Protein AF-A0A428S5Y2-F1 (afdb_monomer_lite)

Secondary structure (DSSP, 8-state):
--EEEEEEEES-SSSPTTPPPS-EEEEEEEES-HHHHHHH-B---GGGEEEEEEEEEE----S-TTS--EEEEEEEE--SSS--EEEEEEEEES-HHHHHH--GGG--GGGEEEEEEEETTTEEEEEEETTSTT-EEETTTTT----BT--SS-------SSSSSSSTTS--

pLDDT: mean 87.81, std 15.76, range [39.59, 98.44]

Foldseek 3Di:
DWKKKKWKFFQDPPDPPPDDTQKIKIKIKTFRDVLVCQVVAPADFPVQWPPVPKDKDADDDDPPLSDFGIKIKTKGWAPDPPTGMIMIMIMTHSDPVCVVPDDRRVDDLVRTQKMWIDDPVRHTQWIDGPVDPPGTAHNNPGQPAGHHNDSDDHDPPPPPDDPPPVVPVPPD

Organism: NCBI:txid1325733

Structure (mmCIF, N/CA/C/O backbone):
data_AF-A0A428S5Y2-F1
#
_entry.id   AF-A0A428S5Y2-F1
#
loop_
_atom_site.group_PDB
_atom_site.id
_atom_site.type_symbol
_atom_site.label_atom_id
_atom_site.label_alt_id
_atom_site.label_comp_id
_atom_site.label_asym_id
_atom_site.label_entity_id
_atom_site.label_seq_id
_atom_site.pdbx_PDB_ins_code
_atom_site.Cartn_x
_atom_site.Cartn_y
_atom_site.Cartn_z
_atom_site.occupancy
_atom_site.B_iso_or_equiv
_atom_site.auth_seq_id
_atom_site.auth_comp_id
_atom_site.auth_asym_id
_atom_site.auth_atom_id
_atom_site.pdbx_PDB_model_num
ATOM 1 N N . MET A 1 1 ? 14.774 10.593 -12.159 1.00 56.00 1 MET A N 1
ATOM 2 C CA . MET A 1 1 ? 13.325 10.873 -12.100 1.00 56.00 1 MET A CA 1
ATOM 3 C C . MET A 1 1 ? 12.660 9.581 -11.670 1.00 56.00 1 MET A C 1
ATOM 5 O O . MET A 1 1 ? 12.795 8.614 -12.403 1.00 56.00 1 MET A O 1
ATOM 9 N N . ALA A 1 2 ? 12.099 9.528 -10.461 1.00 82.75 2 ALA A N 1
ATOM 10 C CA . ALA A 1 2 ? 11.508 8.313 -9.898 1.00 82.75 2 ALA A CA 1
ATOM 11 C C . ALA A 1 2 ? 10.006 8.270 -10.207 1.00 82.75 2 ALA A C 1
ATOM 13 O O . ALA A 1 2 ? 9.340 9.304 -10.171 1.00 82.75 2 ALA A O 1
ATOM 14 N N . TRP A 1 3 ? 9.496 7.094 -10.544 1.00 93.56 3 TRP A N 1
ATOM 15 C CA . TRP A 1 3 ? 8.069 6.807 -10.597 1.00 93.56 3 TRP A CA 1
ATOM 16 C C . TRP A 1 3 ? 7.499 6.735 -9.185 1.00 93.56 3 TRP A C 1
ATOM 18 O O . TRP A 1 3 ? 8.226 6.446 -8.233 1.00 93.56 3 TRP A O 1
ATOM 28 N N . VAL A 1 4 ? 6.192 6.946 -9.065 1.00 95.12 4 VAL A N 1
ATOM 29 C CA . VAL A 1 4 ? 5.493 6.876 -7.784 1.00 95.12 4 VAL A CA 1
ATOM 30 C C . VAL A 1 4 ? 4.350 5.872 -7.867 1.00 95.12 4 VAL A C 1
ATOM 32 O O . VAL A 1 4 ? 3.594 5.865 -8.840 1.00 95.12 4 VAL A O 1
ATOM 35 N N . LEU A 1 5 ? 4.221 5.031 -6.842 1.00 96.75 5 LEU A N 1
ATOM 36 C CA . LEU A 1 5 ? 3.109 4.105 -6.637 1.00 96.75 5 LEU A CA 1
ATOM 37 C C . LEU A 1 5 ? 2.505 4.354 -5.253 1.00 96.75 5 LEU A C 1
ATOM 39 O O . LEU A 1 5 ? 3.198 4.277 -4.243 1.00 96.75 5 LEU A O 1
ATOM 43 N N . HIS A 1 6 ? 1.211 4.661 -5.207 1.00 97.06 6 HIS A N 1
ATOM 44 C CA . HIS A 1 6 ? 0.455 4.823 -3.968 1.00 97.06 6 HIS A CA 1
ATOM 45 C C . HIS A 1 6 ? -0.528 3.673 -3.807 1.00 97.06 6 HIS A C 1
ATOM 47 O O . HIS A 1 6 ? -1.264 3.361 -4.744 1.00 97.06 6 HIS A O 1
ATOM 53 N N . MET A 1 7 ? -0.606 3.113 -2.604 1.00 98.38 7 MET A N 1
ATOM 54 C CA . MET A 1 7 ? -1.642 2.162 -2.211 1.00 98.38 7 MET A CA 1
ATOM 55 C C . MET A 1 7 ? -2.296 2.611 -0.905 1.00 98.38 7 MET A C 1
ATOM 57 O O . MET A 1 7 ? -1.607 2.977 0.047 1.00 98.38 7 MET A O 1
ATOM 61 N N . LYS A 1 8 ? -3.628 2.568 -0.859 1.00 97.94 8 LYS A N 1
ATOM 62 C CA . LYS A 1 8 ? -4.424 2.744 0.356 1.00 97.94 8 LYS A CA 1
ATOM 63 C C . LYS A 1 8 ? -5.066 1.410 0.727 1.00 97.94 8 LYS A C 1
ATOM 65 O O . LYS A 1 8 ? -5.735 0.817 -0.118 1.00 97.94 8 LYS A O 1
ATOM 70 N N . LEU A 1 9 ? -4.891 0.974 1.973 1.00 97.50 9 LEU A N 1
ATOM 71 C CA . LEU A 1 9 ? -5.491 -0.246 2.520 1.00 97.50 9 LEU A CA 1
ATOM 72 C C . LEU A 1 9 ? -6.354 0.070 3.743 1.00 97.50 9 LEU A C 1
ATOM 74 O O . LEU A 1 9 ? -6.050 1.017 4.472 1.00 97.50 9 LEU A O 1
ATOM 78 N N . LEU A 1 10 ? -7.391 -0.731 3.985 1.00 95.56 10 LEU A N 1
ATOM 79 C CA . LEU A 1 10 ? -8.319 -0.580 5.110 1.00 95.56 10 LEU A CA 1
ATOM 80 C C . LEU A 1 10 ? -8.528 -1.903 5.856 1.00 95.56 10 LEU A C 1
ATOM 82 O O . LEU A 1 10 ? -8.453 -2.974 5.267 1.00 95.56 10 LEU A O 1
ATOM 86 N N . SER A 1 11 ? -8.849 -1.824 7.151 1.00 93.62 11 SER A N 1
ATOM 87 C CA . SER A 1 11 ? -9.044 -3.008 8.004 1.00 93.62 11 SER A CA 1
ATOM 88 C C . SER A 1 11 ? -10.248 -3.888 7.670 1.00 93.62 11 SER A C 1
ATOM 90 O O . SER A 1 11 ? -10.314 -5.012 8.163 1.00 93.62 11 SER A O 1
ATOM 92 N N . ASP A 1 12 ? -11.222 -3.345 6.943 1.00 87.88 12 ASP A N 1
ATOM 93 C CA . ASP A 1 12 ? -12.461 -4.017 6.552 1.00 87.88 12 ASP A CA 1
ATOM 94 C C . ASP A 1 12 ? -13.067 -3.257 5.360 1.00 87.88 12 ASP A C 1
ATOM 96 O O . ASP A 1 12 ? -13.638 -2.181 5.544 1.00 87.88 12 ASP A O 1
ATOM 100 N N . LEU A 1 13 ? -12.844 -3.751 4.138 1.00 87.75 13 LEU A N 1
ATOM 101 C CA . LEU A 1 13 ? -13.399 -3.137 2.923 1.00 87.75 13 LEU A CA 1
ATOM 102 C C . LEU A 1 13 ? -14.902 -3.392 2.793 1.00 87.75 13 LEU A C 1
ATOM 104 O O . LEU A 1 13 ? -15.629 -2.528 2.317 1.00 87.75 13 LEU A O 1
ATOM 108 N N . ASP A 1 14 ? -15.369 -4.539 3.282 1.00 88.31 14 ASP A N 1
ATOM 109 C CA . ASP A 1 14 ? -16.768 -4.960 3.176 1.00 88.31 14 ASP A CA 1
ATOM 110 C C . ASP A 1 14 ? -17.659 -4.309 4.249 1.00 88.31 14 ASP A C 1
ATOM 112 O O . ASP A 1 14 ? -18.875 -4.527 4.287 1.00 88.31 14 ASP A O 1
ATOM 116 N N . ALA A 1 15 ? -17.068 -3.504 5.138 1.00 87.12 15 ALA A N 1
ATOM 117 C CA . ALA A 1 15 ? -17.805 -2.755 6.137 1.00 87.12 15 ALA A CA 1
ATOM 118 C C . ALA A 1 15 ? -18.812 -1.792 5.472 1.00 87.12 15 ALA A C 1
ATOM 120 O O . ALA A 1 15 ? -18.500 -1.169 4.454 1.00 87.12 15 ALA A O 1
ATOM 121 N N . PRO A 1 16 ? -20.010 -1.602 6.061 1.00 85.25 16 PRO A N 1
ATOM 122 C CA . PRO A 1 16 ? -21.005 -0.680 5.525 1.00 85.25 16 PRO A CA 1
ATOM 123 C C . PRO A 1 16 ? -20.445 0.729 5.323 1.00 85.25 16 PRO A C 1
ATOM 125 O O . PRO A 1 16 ? -19.647 1.211 6.134 1.00 85.25 16 PRO A O 1
ATOM 128 N N . GLU A 1 17 ? -20.925 1.416 4.288 1.00 78.19 17 GLU A N 1
ATOM 129 C CA . GLU A 1 17 ? -20.539 2.795 3.997 1.00 78.19 17 GLU A CA 1
ATOM 130 C C . GLU A 1 17 ? -20.714 3.698 5.232 1.00 78.19 17 GLU A C 1
ATOM 132 O O . GLU A 1 17 ? -21.718 3.637 5.943 1.00 78.19 17 GLU A O 1
ATOM 137 N N . GLY A 1 18 ? -19.700 4.518 5.518 1.00 79.56 18 GLY A N 1
ATOM 138 C CA . GLY A 1 18 ? -19.652 5.363 6.715 1.00 79.56 18 GLY A CA 1
ATOM 139 C C . GLY A 1 18 ? -19.100 4.678 7.971 1.00 79.56 18 GLY A C 1
ATOM 140 O O . GLY A 1 18 ? -18.901 5.353 8.983 1.00 79.56 18 GLY A O 1
ATOM 141 N N . THR A 1 19 ? -18.797 3.375 7.926 1.00 86.94 19 THR A N 1
ATOM 142 C CA . THR A 1 19 ? -18.058 2.708 9.006 1.00 86.94 19 THR A CA 1
ATOM 143 C C . THR A 1 19 ? -16.626 3.224 9.050 1.00 86.94 19 THR A C 1
ATOM 145 O O . THR A 1 19 ? -15.907 3.211 8.052 1.00 86.94 19 THR A O 1
ATOM 148 N N . VAL A 1 20 ? -16.192 3.666 10.228 1.00 87.00 20 VAL A N 1
ATOM 149 C CA . VAL A 1 20 ? -14.814 4.110 10.434 1.00 87.00 20 VAL A CA 1
ATOM 150 C C . VAL A 1 20 ? -13.903 2.878 10.527 1.00 87.00 20 VAL A C 1
ATOM 152 O O . VAL A 1 20 ? -14.114 2.044 11.413 1.00 87.00 20 VAL A O 1
ATOM 155 N N . PRO A 1 21 ? -12.893 2.735 9.650 1.00 91.69 21 PRO A N 1
ATOM 156 C CA . PRO A 1 21 ? -11.982 1.600 9.697 1.00 91.69 21 PRO A CA 1
ATOM 157 C C . PRO A 1 21 ? -11.136 1.648 10.975 1.00 91.69 21 PRO A C 1
ATOM 159 O O . PRO A 1 21 ? -10.747 2.717 11.449 1.00 91.69 21 PRO A O 1
ATOM 162 N N . LYS A 1 22 ? -10.807 0.473 11.526 1.00 93.50 22 LYS A N 1
ATOM 163 C CA . LYS A 1 22 ? -9.942 0.374 12.716 1.00 93.50 22 LYS A CA 1
ATOM 164 C C . LYS A 1 22 ? -8.557 0.940 12.432 1.00 93.50 22 LYS A C 1
ATOM 166 O O . LYS A 1 22 ? -7.957 1.572 13.294 1.00 93.50 22 LYS A O 1
ATOM 171 N N . TRP A 1 23 ? -8.062 0.690 11.226 1.00 95.56 23 TRP A N 1
ATOM 172 C CA . TRP A 1 23 ? -6.829 1.263 10.722 1.00 95.56 23 TRP A CA 1
ATOM 173 C C . TRP A 1 23 ? -6.956 1.580 9.235 1.00 95.56 23 TRP A C 1
ATOM 175 O O . TRP A 1 23 ? -7.663 0.891 8.495 1.00 95.56 23 TRP A O 1
ATOM 185 N N . GLU A 1 24 ? -6.221 2.599 8.805 1.00 95.88 24 GLU A N 1
ATOM 186 C CA . GLU A 1 24 ? -5.952 2.879 7.396 1.00 95.88 24 GLU A CA 1
ATOM 187 C C . GLU A 1 24 ? -4.447 2.803 7.153 1.00 95.88 24 GLU A C 1
ATOM 189 O O . GLU A 1 24 ? -3.663 3.281 7.972 1.00 95.88 24 GLU A O 1
ATOM 194 N N . VAL A 1 25 ? -4.030 2.248 6.021 1.00 97.75 25 VAL A N 1
ATOM 195 C CA . VAL A 1 25 ? -2.629 2.249 5.596 1.00 97.75 25 VAL A CA 1
ATOM 196 C C . VAL A 1 25 ? -2.479 3.056 4.323 1.00 97.75 25 VAL A C 1
ATOM 198 O O . VAL A 1 25 ? -3.256 2.885 3.389 1.00 97.75 25 VAL A O 1
ATOM 201 N N . TYR A 1 26 ? -1.444 3.886 4.277 1.00 97.81 26 TYR A N 1
ATOM 202 C CA . TYR A 1 26 ? -0.969 4.551 3.072 1.00 97.81 26 TYR A CA 1
ATOM 203 C C . TYR A 1 26 ? 0.461 4.098 2.815 1.00 97.81 26 TYR A C 1
ATOM 205 O O . TYR A 1 26 ? 1.348 4.347 3.631 1.00 97.81 26 TYR A O 1
ATOM 213 N N . LEU A 1 27 ? 0.670 3.420 1.695 1.00 98.44 27 LEU A N 1
ATOM 214 C CA . LEU A 1 27 ? 1.978 3.032 1.193 1.00 98.44 27 LEU A CA 1
ATOM 215 C C . LEU A 1 27 ? 2.322 3.939 0.013 1.00 98.44 27 LEU A C 1
ATOM 217 O O . LEU A 1 27 ? 1.603 3.952 -0.986 1.00 98.44 27 LEU A O 1
ATOM 221 N N . GLU A 1 28 ? 3.414 4.680 0.136 1.00 97.50 28 GLU A N 1
ATOM 222 C CA . GLU A 1 28 ? 3.999 5.488 -0.929 1.00 97.50 28 GLU A CA 1
ATOM 223 C C . GLU A 1 28 ? 5.337 4.870 -1.326 1.00 97.50 28 GLU A C 1
ATOM 225 O O . GLU A 1 28 ? 6.234 4.731 -0.496 1.00 97.50 28 GLU A O 1
ATOM 230 N N . VAL A 1 29 ? 5.459 4.478 -2.589 1.00 97.50 29 VAL A N 1
ATOM 231 C CA . VAL A 1 29 ? 6.637 3.820 -3.150 1.00 97.50 29 VAL A CA 1
ATOM 232 C C . VAL A 1 29 ? 7.259 4.746 -4.184 1.00 97.50 29 VAL A C 1
ATOM 234 O O . VAL A 1 29 ? 6.604 5.129 -5.153 1.00 97.50 29 VAL A O 1
ATOM 237 N N . SER A 1 30 ? 8.534 5.067 -4.000 1.00 96.25 30 SER A N 1
ATOM 238 C CA . SER A 1 30 ? 9.381 5.674 -5.023 1.00 96.25 30 SER A CA 1
ATOM 239 C C . SER A 1 30 ? 10.128 4.564 -5.750 1.00 96.25 30 SER A C 1
ATOM 241 O O . SER A 1 30 ? 10.955 3.883 -5.148 1.00 96.25 30 SER A O 1
ATOM 243 N N . ALA A 1 31 ? 9.838 4.372 -7.033 1.00 95.44 31 ALA A N 1
ATOM 244 C CA . ALA A 1 31 ? 10.410 3.305 -7.848 1.00 95.44 31 ALA A CA 1
ATOM 245 C C . ALA A 1 31 ? 11.227 3.864 -9.017 1.00 95.44 31 ALA A C 1
ATOM 247 O O . ALA A 1 31 ? 10.887 4.889 -9.611 1.00 95.44 31 ALA A O 1
ATOM 248 N N . HIS A 1 32 ? 12.293 3.167 -9.397 1.00 94.00 32 HIS A N 1
ATOM 249 C CA . HIS A 1 32 ? 13.086 3.520 -10.573 1.00 94.00 32 HIS A CA 1
ATOM 250 C C . HIS A 1 32 ? 12.353 3.203 -11.883 1.00 94.00 32 HIS A C 1
ATOM 252 O O . HIS A 1 32 ? 12.430 3.987 -12.830 1.00 94.00 32 HIS A O 1
ATOM 258 N N . ASP A 1 33 ? 11.609 2.093 -11.920 1.00 92.75 33 ASP A N 1
ATOM 259 C CA . ASP A 1 33 ? 10.943 1.579 -13.119 1.00 92.75 33 ASP A CA 1
ATOM 260 C C . ASP A 1 33 ? 9.651 0.818 -12.753 1.00 92.75 33 ASP A C 1
ATOM 262 O O . ASP A 1 33 ? 9.667 -0.371 -12.429 1.00 92.75 33 ASP A O 1
ATOM 266 N N . VAL A 1 34 ? 8.507 1.514 -12.786 1.00 94.88 34 VAL A N 1
ATOM 267 C CA . VAL A 1 34 ? 7.185 0.893 -12.569 1.00 94.88 34 VAL A CA 1
ATOM 268 C C . VAL A 1 34 ? 6.831 -0.146 -13.643 1.00 94.88 34 VAL A C 1
ATOM 270 O O . VAL A 1 34 ? 6.364 -1.216 -13.256 1.00 94.88 34 VAL A O 1
ATOM 273 N N . PRO A 1 35 ? 7.048 0.086 -14.955 1.00 95.12 35 PRO A N 1
ATOM 274 C CA . PRO A 1 35 ? 6.863 -0.958 -15.965 1.00 95.12 35 PRO A CA 1
ATOM 275 C C . PRO A 1 35 ? 7.607 -2.264 -15.652 1.00 95.12 35 PRO A C 1
ATOM 277 O O . PRO A 1 35 ? 7.059 -3.352 -15.854 1.00 95.12 35 PRO A O 1
ATOM 280 N N . LYS A 1 36 ? 8.840 -2.189 -15.144 1.00 94.81 36 LYS A N 1
ATOM 281 C CA . LYS A 1 36 ? 9.575 -3.375 -14.687 1.00 94.81 36 LYS A CA 1
ATOM 282 C C . LYS A 1 36 ? 8.909 -4.007 -13.461 1.00 94.81 36 LYS A C 1
ATOM 284 O O . LYS A 1 36 ? 8.653 -5.208 -13.475 1.00 94.81 36 LYS A O 1
ATOM 289 N N . LEU A 1 37 ? 8.549 -3.201 -12.460 1.00 95.31 37 LEU A N 1
ATOM 290 C CA . LEU A 1 37 ? 7.887 -3.649 -11.225 1.00 95.31 37 LEU A CA 1
ATOM 291 C C . LEU A 1 37 ? 6.514 -4.309 -11.467 1.00 95.31 37 LEU A C 1
ATOM 293 O O . LEU A 1 37 ? 6.108 -5.215 -10.743 1.00 95.31 37 LEU A O 1
ATOM 297 N N . MET A 1 38 ? 5.785 -3.868 -12.490 1.00 96.50 38 MET A N 1
ATOM 298 C CA . MET A 1 38 ? 4.548 -4.503 -12.952 1.00 96.50 38 MET A CA 1
ATOM 299 C C . MET A 1 38 ? 4.829 -5.877 -13.568 1.00 96.50 38 MET A C 1
ATOM 301 O O . MET A 1 38 ? 4.219 -6.867 -13.173 1.00 96.50 38 MET A O 1
ATOM 305 N N . ARG A 1 39 ? 5.782 -5.950 -14.503 1.00 96.19 39 ARG A N 1
ATOM 306 C CA . ARG A 1 39 ? 6.104 -7.181 -15.240 1.00 96.19 39 ARG A CA 1
ATOM 307 C C . ARG A 1 39 ? 6.728 -8.268 -14.364 1.00 96.19 39 ARG A C 1
ATOM 309 O O . ARG A 1 39 ? 6.428 -9.442 -14.547 1.00 96.19 39 ARG A O 1
ATOM 316 N N . GLU A 1 40 ? 7.616 -7.887 -13.453 1.00 95.62 40 GLU A N 1
ATOM 317 C CA . GLU A 1 40 ? 8.347 -8.820 -12.580 1.00 95.62 40 GLU A CA 1
ATOM 318 C C . GLU A 1 40 ? 7.592 -9.105 -11.272 1.00 95.62 40 GLU A C 1
ATOM 320 O O . GLU A 1 40 ? 7.807 -10.140 -10.642 1.00 95.62 40 GLU A O 1
ATOM 325 N N . GLY A 1 41 ? 6.644 -8.235 -10.914 1.00 95.94 41 GLY A N 1
ATOM 326 C CA . GLY A 1 41 ? 5.847 -8.309 -9.698 1.00 95.94 41 GLY A CA 1
ATOM 327 C C . GLY A 1 41 ? 6.392 -7.414 -8.587 1.00 95.94 41 GLY A C 1
ATOM 328 O O . GLY A 1 41 ? 7.598 -7.235 -8.423 1.00 95.94 41 GLY A O 1
ATOM 329 N N . PHE A 1 42 ? 5.477 -6.846 -7.801 1.00 97.12 42 PHE A N 1
ATOM 330 C CA . PHE A 1 42 ? 5.825 -6.002 -6.660 1.00 97.12 42 PHE A CA 1
ATOM 331 C C . PHE A 1 42 ? 5.684 -6.794 -5.364 1.00 97.12 42 PHE A C 1
ATOM 333 O O . PHE A 1 42 ? 4.569 -7.034 -4.898 1.00 97.12 42 PHE A O 1
ATOM 340 N N . TYR A 1 43 ? 6.804 -7.197 -4.771 1.00 96.38 43 TYR A N 1
ATOM 341 C CA . TYR A 1 43 ? 6.822 -8.005 -3.555 1.00 96.38 43 TYR A CA 1
ATOM 342 C C . TYR A 1 43 ? 7.522 -7.262 -2.427 1.00 96.38 43 TYR A C 1
ATOM 344 O O . TYR A 1 43 ? 8.649 -6.801 -2.579 1.00 96.38 43 TYR A O 1
ATOM 352 N N . TRP A 1 44 ? 6.861 -7.190 -1.278 1.00 97.25 44 TRP A N 1
ATOM 353 C CA . TRP A 1 44 ? 7.463 -6.725 -0.038 1.00 97.25 44 TRP A CA 1
ATOM 354 C C . TRP A 1 44 ? 6.862 -7.482 1.147 1.00 97.25 44 TRP A C 1
ATOM 356 O O . TRP A 1 44 ? 5.748 -8.010 1.074 1.00 97.25 44 TRP A O 1
ATOM 366 N N . SER A 1 45 ? 7.625 -7.556 2.232 1.00 96.69 45 SER A N 1
ATOM 367 C CA . SER A 1 45 ? 7.249 -8.198 3.491 1.00 96.69 45 SER A CA 1
ATOM 368 C C . SER A 1 45 ? 7.911 -7.485 4.676 1.00 96.69 45 SER A C 1
ATOM 370 O O . SER A 1 45 ? 8.587 -6.473 4.502 1.00 96.69 45 SER A O 1
ATOM 372 N N . GLU A 1 46 ? 7.766 -8.026 5.889 1.00 96.06 46 GLU A N 1
ATOM 373 C CA . GLU A 1 46 ? 8.490 -7.525 7.068 1.00 96.06 46 GLU A CA 1
ATOM 374 C C . GLU A 1 46 ? 10.019 -7.579 6.898 1.00 96.06 46 GLU A C 1
ATOM 376 O O . GLU A 1 46 ? 10.710 -6.778 7.515 1.00 96.06 46 GLU A O 1
ATOM 381 N N . ALA A 1 47 ? 10.549 -8.442 6.022 1.00 97.00 47 ALA A N 1
ATOM 382 C CA . ALA A 1 47 ? 11.986 -8.504 5.742 1.00 97.00 47 ALA A CA 1
ATOM 383 C C . ALA A 1 47 ? 12.533 -7.243 5.048 1.00 97.00 47 ALA A C 1
ATOM 385 O O . ALA A 1 47 ? 13.730 -6.992 5.109 1.00 97.00 47 ALA A O 1
ATOM 386 N N . ASN A 1 48 ? 11.674 -6.455 4.395 1.00 97.94 48 ASN A N 1
ATOM 387 C CA . ASN A 1 48 ? 12.061 -5.209 3.731 1.00 97.94 48 ASN A CA 1
ATOM 388 C C . ASN A 1 48 ? 12.135 -4.015 4.692 1.00 97.94 48 ASN A C 1
ATOM 390 O O . ASN A 1 48 ? 12.495 -2.923 4.266 1.00 97.94 48 ASN A O 1
ATOM 394 N N . VAL A 1 49 ? 11.711 -4.179 5.948 1.00 97.69 49 VAL A N 1
ATOM 395 C CA . VAL A 1 49 ? 11.518 -3.068 6.884 1.00 97.69 49 VAL A CA 1
ATOM 396 C C . VAL A 1 49 ? 12.828 -2.717 7.576 1.00 97.69 49 VAL A C 1
ATOM 398 O O . VAL A 1 49 ? 13.423 -3.552 8.255 1.00 97.69 49 VAL A O 1
ATOM 401 N N . ASP A 1 50 ? 13.205 -1.443 7.518 1.00 96.75 50 ASP A N 1
ATOM 402 C CA . ASP A 1 50 ? 14.192 -0.890 8.439 1.00 96.75 50 ASP A CA 1
ATOM 403 C C . ASP A 1 50 ? 13.522 -0.645 9.800 1.00 96.75 50 ASP A C 1
ATOM 405 O O . ASP A 1 50 ? 12.754 0.304 10.001 1.00 96.75 50 ASP A O 1
ATOM 409 N N . HIS A 1 51 ? 13.783 -1.550 10.744 1.00 93.31 51 HIS A N 1
ATOM 410 C CA . HIS A 1 51 ? 13.191 -1.501 12.077 1.00 93.31 51 HIS A CA 1
ATOM 411 C C . HIS A 1 51 ? 13.710 -0.346 12.941 1.00 93.31 51 HIS A C 1
ATOM 413 O O . HIS A 1 51 ? 13.004 0.063 13.866 1.00 93.31 51 HIS A O 1
ATOM 419 N N . GLU A 1 52 ? 14.899 0.188 12.657 1.00 96.06 52 GLU A N 1
ATOM 420 C CA . GLU A 1 52 ? 15.515 1.252 13.457 1.00 96.06 52 GLU A CA 1
ATOM 421 C C . GLU A 1 52 ? 14.983 2.640 13.075 1.00 96.06 52 GLU A C 1
ATOM 423 O O . GLU A 1 52 ? 14.990 3.554 13.900 1.00 96.06 52 GLU A O 1
ATOM 428 N N . ARG A 1 53 ? 14.444 2.792 11.858 1.00 95.56 53 ARG A N 1
ATOM 429 C CA . ARG A 1 53 ? 13.839 4.049 11.372 1.00 95.56 53 ARG A CA 1
ATOM 430 C C . ARG A 1 53 ? 12.364 4.228 11.731 1.00 95.56 53 ARG A C 1
ATOM 432 O O . ARG A 1 53 ? 11.775 5.253 11.391 1.00 95.56 53 ARG A O 1
ATOM 439 N N . GLY A 1 54 ? 11.741 3.242 12.372 1.00 94.38 54 GLY A N 1
ATOM 440 C CA . GLY A 1 54 ? 10.323 3.294 12.722 1.00 94.38 54 GLY A CA 1
ATOM 441 C C . GLY A 1 54 ? 9.982 4.466 13.651 1.00 94.38 54 GLY A C 1
ATOM 442 O O . GLY A 1 54 ? 10.635 4.683 14.668 1.00 94.38 54 GLY A O 1
ATOM 443 N N . GLU A 1 55 ? 8.905 5.183 13.341 1.00 95.12 55 GLU A N 1
ATOM 444 C CA . GLU A 1 55 ? 8.432 6.338 14.116 1.00 95.12 55 GLU A CA 1
ATOM 445 C C . GLU A 1 55 ? 6.924 6.245 14.379 1.00 95.12 55 GLU A C 1
ATOM 447 O O . GLU A 1 55 ? 6.190 5.519 13.700 1.00 95.12 55 GLU A O 1
ATOM 452 N N . PHE A 1 56 ? 6.442 6.995 15.368 1.00 94.38 56 PHE A N 1
ATOM 453 C CA . PHE A 1 56 ? 5.015 7.185 15.604 1.00 94.38 56 PHE A CA 1
ATOM 454 C C . PHE A 1 56 ? 4.720 8.658 15.868 1.00 94.38 56 PHE A C 1
ATOM 456 O O . PHE A 1 56 ? 5.553 9.385 16.405 1.00 94.38 56 PHE A O 1
ATOM 463 N N . THR A 1 57 ? 3.522 9.097 15.498 1.00 92.56 57 THR A N 1
ATOM 464 C CA . THR A 1 57 ? 3.042 10.456 15.754 1.00 92.56 57 THR A CA 1
ATOM 465 C C . THR A 1 57 ? 1.727 10.399 16.515 1.00 92.56 57 THR A C 1
ATOM 467 O O . THR A 1 57 ? 0.866 9.562 16.242 1.00 92.56 57 THR A O 1
ATOM 470 N N . ILE A 1 58 ? 1.572 11.310 17.474 1.00 91.00 58 ILE A N 1
ATOM 471 C CA . ILE A 1 58 ? 0.307 11.578 18.154 1.00 91.00 58 ILE A CA 1
ATOM 472 C C . ILE A 1 58 ? -0.151 12.958 17.698 1.00 91.00 58 ILE A C 1
ATOM 474 O O . ILE A 1 58 ? 0.528 13.952 17.957 1.00 91.00 58 ILE A O 1
ATOM 478 N N . TYR A 1 59 ? -1.293 13.019 17.027 1.00 84.38 59 TYR A N 1
ATOM 479 C CA . TYR A 1 59 ? -1.907 14.280 16.644 1.00 84.38 59 TYR A CA 1
ATOM 480 C C . TYR A 1 59 ? -2.694 14.852 17.832 1.00 84.38 59 TYR A C 1
ATOM 482 O O . TYR A 1 59 ? -3.308 14.093 18.597 1.00 84.38 59 TYR A O 1
ATOM 490 N N . PRO A 1 60 ? -2.660 16.180 18.038 1.00 79.25 60 PRO A N 1
ATOM 491 C CA . PRO A 1 60 ? -3.455 16.815 19.076 1.00 79.25 60 PRO A CA 1
ATOM 492 C C . PRO A 1 60 ? -4.939 16.536 18.837 1.00 79.25 60 PRO A C 1
ATOM 494 O O . PRO A 1 60 ? -5.404 16.429 17.704 1.00 79.25 60 PRO A O 1
ATOM 497 N N . ARG A 1 61 ? -5.686 16.393 19.931 1.00 67.81 61 ARG A N 1
ATOM 498 C CA . ARG A 1 61 ? -7.128 16.177 19.874 1.00 67.81 61 ARG A CA 1
ATOM 499 C C . ARG A 1 61 ? -7.779 17.505 19.493 1.00 67.81 61 ARG A C 1
ATOM 501 O O . ARG A 1 61 ? -7.987 18.347 20.360 1.00 67.81 61 ARG A O 1
ATOM 508 N N . GLU A 1 62 ? -8.014 17.715 18.205 1.00 66.62 62 GLU A N 1
ATOM 509 C CA . GLU A 1 62 ? -8.889 18.795 17.752 1.00 66.62 62 GLU A CA 1
ATOM 510 C C . GLU A 1 62 ? -10.336 18.499 18.182 1.00 66.62 62 GLU A C 1
ATOM 512 O O . GLU A 1 62 ? -10.688 17.349 18.463 1.00 66.62 62 GLU A O 1
ATOM 517 N N . ASP A 1 63 ? -11.192 19.525 18.215 1.00 56.78 63 ASP A N 1
ATOM 518 C CA . ASP A 1 63 ? -12.623 19.375 18.538 1.00 56.78 63 ASP A CA 1
ATOM 519 C C . ASP A 1 63 ? -13.349 18.425 17.562 1.00 56.78 63 ASP A C 1
ATOM 521 O O . ASP A 1 63 ? -14.434 17.918 17.853 1.00 56.78 63 ASP A O 1
ATOM 525 N N . ASN A 1 64 ? -12.737 18.136 16.408 1.00 61.16 64 ASN A N 1
ATOM 526 C CA . ASN A 1 64 ? -13.209 17.151 15.451 1.00 61.16 64 ASN A CA 1
ATOM 527 C C . ASN A 1 64 ? -12.703 15.741 15.799 1.00 61.16 64 ASN A C 1
ATOM 529 O O . ASN A 1 64 ? -11.601 15.335 15.427 1.00 61.16 64 ASN A O 1
ATOM 533 N N . THR A 1 65 ? -13.553 14.952 16.457 1.00 60.66 65 THR A N 1
ATOM 534 C CA . THR A 1 65 ? -13.268 13.557 16.830 1.00 60.66 65 THR A CA 1
ATOM 535 C C . THR A 1 65 ? -13.100 12.604 15.644 1.00 60.66 65 THR A C 1
ATOM 537 O O . THR A 1 65 ? -12.705 11.462 15.859 1.00 60.66 65 THR A O 1
ATOM 540 N N . ASN A 1 66 ? -13.388 13.047 14.415 1.00 63.44 66 ASN A N 1
ATOM 541 C CA . ASN A 1 66 ? -13.271 12.231 13.203 1.00 63.44 66 ASN A CA 1
ATOM 542 C C . ASN A 1 66 ? -11.883 12.319 12.548 1.00 63.44 66 ASN A C 1
ATOM 544 O O . ASN A 1 66 ? -11.659 11.696 11.513 1.00 63.44 66 ASN A O 1
ATOM 548 N N . LEU A 1 67 ? -10.947 13.080 13.123 1.00 68.56 67 LEU A N 1
ATOM 549 C CA . LEU A 1 67 ? -9.568 13.126 12.645 1.00 68.56 67 LEU A CA 1
ATOM 550 C C . LEU A 1 67 ? -8.737 12.000 13.264 1.00 68.56 67 LEU A C 1
ATOM 552 O O . LEU A 1 67 ? -8.789 11.751 14.470 1.00 68.56 67 LEU A O 1
ATOM 556 N N . VAL A 1 68 ? -7.950 11.329 12.421 1.00 75.06 68 VAL A N 1
ATOM 55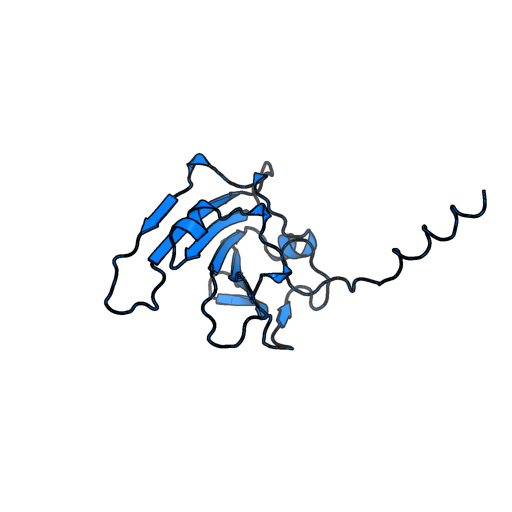7 C CA . VAL A 1 68 ? -6.999 10.294 12.840 1.00 75.06 68 VAL A CA 1
ATOM 558 C C . VAL A 1 68 ? -6.085 10.826 13.944 1.00 75.06 68 VAL A C 1
ATOM 560 O O . VAL A 1 68 ? -5.511 11.909 13.837 1.00 75.06 68 VAL A O 1
ATOM 563 N N . ARG A 1 69 ? -5.955 10.062 15.029 1.00 83.94 69 ARG A N 1
ATOM 564 C CA . ARG A 1 69 ? -5.276 10.524 16.248 1.00 83.94 69 ARG A CA 1
ATOM 565 C C . ARG A 1 69 ? -3.837 10.053 16.338 1.00 83.94 69 ARG A C 1
ATOM 567 O O . ARG A 1 69 ? -2.984 10.753 16.878 1.00 83.94 69 ARG A O 1
ATOM 574 N N . PHE A 1 70 ? -3.570 8.864 15.823 1.00 93.12 70 PHE A N 1
ATOM 575 C CA . PHE A 1 70 ? -2.271 8.233 15.913 1.00 93.12 70 PHE A CA 1
ATOM 576 C C . PHE A 1 70 ? -1.813 7.795 14.532 1.00 93.12 70 PHE A C 1
ATOM 578 O O . PHE A 1 70 ? -2.620 7.343 13.716 1.00 93.12 70 PHE A O 1
ATOM 585 N N . SER A 1 71 ? -0.507 7.872 14.300 1.00 95.75 71 SER A N 1
ATOM 586 C CA . SER A 1 71 ? 0.118 7.206 13.167 1.00 95.75 71 SER A CA 1
ATOM 587 C C . SER A 1 71 ? 1.393 6.475 13.561 1.00 95.75 71 SER A C 1
ATOM 589 O O . SER A 1 71 ? 2.062 6.834 14.530 1.00 95.75 71 SER A O 1
ATOM 591 N N . ARG A 1 72 ? 1.720 5.430 12.803 1.00 97.06 72 ARG A N 1
ATOM 592 C CA . ARG A 1 72 ? 2.986 4.701 12.869 1.00 97.06 72 ARG A CA 1
ATOM 593 C C . ARG A 1 72 ? 3.551 4.580 11.462 1.00 97.06 72 ARG A C 1
ATOM 595 O O . ARG A 1 72 ? 2.848 4.115 10.567 1.00 97.06 72 ARG A O 1
ATOM 602 N N . THR A 1 73 ? 4.800 4.979 11.279 1.00 97.56 73 THR A N 1
ATOM 603 C CA . THR A 1 73 ? 5.494 4.926 9.993 1.00 97.56 73 THR A CA 1
ATOM 604 C C . THR A 1 73 ? 6.497 3.778 9.988 1.00 97.56 73 THR A C 1
ATOM 606 O O . THR A 1 73 ? 7.240 3.579 10.951 1.00 97.56 73 THR A O 1
ATOM 609 N N . TYR A 1 74 ? 6.546 3.066 8.870 1.00 98.25 74 TYR A N 1
ATOM 610 C CA . TYR A 1 74 ? 7.555 2.077 8.526 1.00 98.25 74 TYR A CA 1
ATOM 611 C C . TYR A 1 74 ? 8.267 2.526 7.251 1.00 98.25 74 TYR A C 1
ATOM 613 O O . TYR A 1 74 ? 7.628 3.052 6.337 1.00 98.25 74 TYR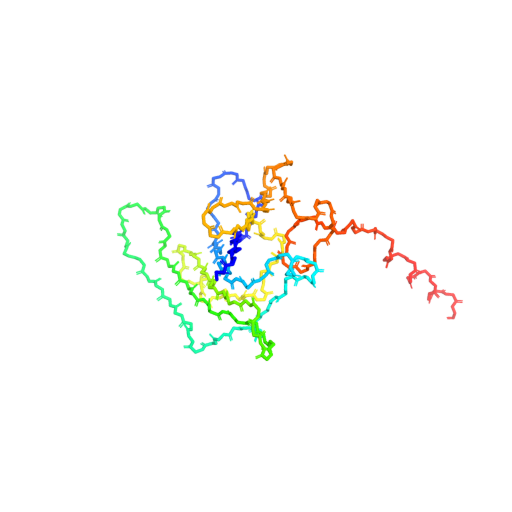 A O 1
ATOM 621 N N . TYR A 1 75 ? 9.572 2.296 7.189 1.00 98.12 75 TYR A N 1
ATOM 622 C CA . TYR A 1 75 ? 10.386 2.537 6.002 1.00 98.12 75 TYR A CA 1
ATOM 623 C C . TYR A 1 75 ? 10.796 1.184 5.429 1.00 98.12 75 TYR A C 1
ATOM 625 O O . TYR A 1 75 ? 11.222 0.305 6.180 1.00 98.12 75 TYR A O 1
ATOM 633 N N . LEU A 1 76 ? 10.578 0.998 4.130 1.00 97.94 76 LEU A N 1
ATOM 634 C CA . LEU A 1 76 ? 10.838 -0.250 3.426 1.00 97.94 76 LEU A CA 1
ATOM 635 C C . LEU A 1 76 ? 11.787 0.002 2.264 1.00 97.94 76 LEU A C 1
ATOM 637 O O . LEU A 1 76 ? 11.668 1.016 1.575 1.00 97.94 76 LEU A O 1
ATOM 641 N N . GLU A 1 77 ? 12.677 -0.946 2.013 1.00 96.44 77 GLU A N 1
ATOM 642 C CA . GLU A 1 77 ? 13.640 -0.872 0.918 1.00 96.44 77 GLU A CA 1
ATOM 643 C C . GLU A 1 77 ? 13.693 -2.209 0.169 1.00 96.44 77 GLU A C 1
ATOM 645 O O . GLU A 1 77 ? 13.454 -3.288 0.730 1.00 96.44 77 GLU A O 1
ATOM 650 N N . ASP A 1 78 ? 13.948 -2.133 -1.134 1.00 95.44 78 ASP A N 1
ATOM 651 C CA . ASP A 1 78 ? 14.222 -3.311 -1.945 1.00 95.44 78 ASP A CA 1
ATOM 652 C C . ASP A 1 78 ? 15.538 -3.966 -1.493 1.00 95.44 78 ASP A C 1
ATOM 654 O O . ASP A 1 78 ? 16.532 -3.286 -1.252 1.00 95.44 78 ASP A O 1
ATOM 658 N N . LEU A 1 79 ? 15.548 -5.295 -1.375 1.00 93.88 79 LEU A N 1
ATOM 659 C CA . LEU A 1 79 ? 16.676 -6.051 -0.811 1.00 93.88 79 LEU A CA 1
ATOM 660 C C . LEU A 1 79 ? 17.745 -6.415 -1.855 1.00 93.88 79 LEU A C 1
ATOM 662 O O . LEU A 1 79 ? 18.664 -7.177 -1.559 1.00 93.88 79 LEU A O 1
ATOM 666 N N . HIS A 1 80 ? 17.599 -5.950 -3.094 1.00 89.56 80 HIS A N 1
ATOM 667 C CA . HIS A 1 80 ? 18.579 -6.173 -4.158 1.00 89.56 80 HIS A CA 1
ATOM 668 C C . HIS A 1 80 ? 19.823 -5.290 -3.969 1.00 89.56 80 HIS A C 1
ATOM 670 O O . HIS A 1 80 ? 19.746 -4.221 -3.374 1.00 89.56 80 HIS A O 1
ATOM 676 N N . GLU A 1 81 ? 20.972 -5.721 -4.509 1.00 87.56 81 GLU A N 1
ATOM 677 C CA . GLU A 1 81 ? 22.227 -4.943 -4.449 1.00 87.56 81 GLU A CA 1
ATOM 678 C C . GLU A 1 81 ? 22.088 -3.544 -5.076 1.00 87.56 81 GLU A C 1
ATOM 680 O O . GLU A 1 81 ? 22.749 -2.604 -4.640 1.00 87.56 81 GLU A O 1
ATOM 685 N N . ASP A 1 82 ? 21.208 -3.416 -6.074 1.00 88.56 82 ASP A N 1
ATOM 686 C CA . ASP A 1 82 ? 20.765 -2.154 -6.666 1.00 88.56 82 ASP A CA 1
ATOM 687 C C . ASP A 1 82 ? 19.255 -1.982 -6.404 1.00 88.56 82 ASP A C 1
ATOM 689 O O . ASP A 1 82 ? 18.440 -2.495 -7.185 1.00 88.56 82 ASP A O 1
ATOM 693 N N . PRO A 1 83 ? 18.856 -1.335 -5.288 1.00 91.25 83 PRO A N 1
ATOM 694 C CA . PRO A 1 83 ? 17.457 -1.219 -4.888 1.00 91.25 83 PRO A CA 1
ATOM 695 C C . PRO A 1 83 ? 16.599 -0.553 -5.966 1.00 91.25 83 PRO A C 1
ATOM 697 O O . PRO A 1 83 ? 16.843 0.586 -6.362 1.00 91.25 83 PRO A O 1
ATOM 700 N N . GLN A 1 84 ? 15.557 -1.239 -6.438 1.00 93.62 84 GLN A N 1
ATOM 701 C CA . GLN A 1 84 ? 14.693 -0.710 -7.500 1.00 93.62 84 GLN A CA 1
ATOM 702 C C . GLN A 1 84 ? 13.578 0.191 -6.963 1.00 93.62 84 GLN A C 1
ATOM 704 O O . GLN A 1 84 ? 12.953 0.934 -7.729 1.00 93.62 84 GLN A O 1
ATOM 709 N N . TRP A 1 85 ? 13.321 0.137 -5.659 1.00 96.62 85 TRP A N 1
ATOM 710 C CA . TRP A 1 85 ? 12.321 0.954 -4.998 1.00 96.62 85 TRP A CA 1
ATOM 711 C C . TRP A 1 85 ? 12.646 1.164 -3.517 1.00 96.62 85 TRP A C 1
ATOM 713 O O . TRP A 1 85 ? 13.327 0.368 -2.874 1.00 96.62 85 TRP A O 1
ATOM 723 N N . MET A 1 86 ? 12.101 2.246 -2.977 1.00 97.19 86 MET A N 1
ATOM 724 C CA . MET A 1 86 ? 12.011 2.517 -1.545 1.00 97.19 86 MET A CA 1
ATOM 725 C C . MET A 1 86 ? 10.582 2.940 -1.236 1.00 97.19 86 MET A C 1
ATOM 727 O O . MET A 1 86 ? 9.901 3.502 -2.099 1.00 97.19 86 MET A O 1
ATOM 731 N N . ALA A 1 87 ? 10.118 2.696 -0.020 1.00 97.62 87 ALA A N 1
ATOM 732 C CA . ALA A 1 87 ? 8.760 3.029 0.356 1.00 97.62 87 ALA A CA 1
ATOM 733 C C . ALA A 1 87 ? 8.625 3.521 1.793 1.00 97.62 87 ALA A C 1
ATOM 735 O O . ALA A 1 87 ? 9.389 3.169 2.692 1.00 97.62 87 ALA A O 1
ATOM 736 N N . GLN A 1 88 ? 7.581 4.313 1.998 1.00 97.94 88 GLN A N 1
ATOM 737 C CA . GLN A 1 88 ? 7.102 4.732 3.299 1.00 97.94 88 GLN A CA 1
ATOM 738 C C . GLN A 1 88 ? 5.676 4.216 3.481 1.00 97.94 88 GLN A C 1
ATOM 740 O O . GLN A 1 88 ? 4.787 4.515 2.684 1.00 97.94 88 GLN A O 1
ATOM 745 N N . LEU A 1 89 ? 5.449 3.450 4.545 1.00 98.38 89 LEU A N 1
ATOM 746 C CA . LEU A 1 89 ? 4.141 2.921 4.913 1.00 98.38 89 LEU A CA 1
ATOM 747 C C . LEU A 1 89 ? 3.681 3.576 6.212 1.00 98.38 89 LEU A C 1
ATOM 749 O O . LEU A 1 89 ? 4.294 3.384 7.261 1.00 98.38 89 LEU A O 1
ATOM 753 N N . LYS A 1 90 ? 2.589 4.336 6.159 1.00 97.75 90 LYS A N 1
ATOM 754 C CA . LYS A 1 90 ? 1.960 4.960 7.329 1.00 97.75 90 LYS A CA 1
ATOM 755 C C . LYS A 1 90 ? 0.667 4.252 7.679 1.00 97.75 90 LYS A C 1
ATOM 757 O O . LYS A 1 90 ? -0.231 4.161 6.849 1.00 97.75 90 LYS A O 1
ATOM 762 N N . VAL A 1 91 ? 0.566 3.800 8.921 1.00 97.56 91 VAL A N 1
ATOM 763 C CA . VAL A 1 91 ? -0.651 3.242 9.512 1.00 97.56 91 VAL A CA 1
ATOM 764 C C . VAL A 1 91 ? -1.292 4.320 10.369 1.00 97.56 91 VAL A C 1
ATOM 766 O O . VAL A 1 91 ? -0.628 4.856 11.252 1.00 97.56 91 VAL A O 1
ATOM 769 N N . TYR A 1 92 ? -2.563 4.618 10.139 1.00 95.38 92 TYR A N 1
ATOM 770 C CA . TYR A 1 92 ? -3.362 5.551 10.923 1.00 95.38 92 TYR A CA 1
ATOM 771 C C . TYR A 1 92 ? -4.414 4.807 11.736 1.00 95.38 92 TYR A C 1
ATOM 773 O O . TYR A 1 92 ? -4.950 3.796 11.288 1.00 95.38 92 TYR A O 1
ATOM 781 N N . SER A 1 93 ? -4.719 5.325 12.923 1.00 94.19 93 SER A N 1
ATOM 782 C CA . SER A 1 93 ? -5.780 4.813 13.792 1.00 94.19 93 SER A CA 1
ATOM 783 C C . SER A 1 93 ? -6.295 5.906 14.734 1.00 94.19 93 SER A C 1
ATOM 785 O O . SER A 1 93 ? -5.593 6.875 15.047 1.00 94.19 93 SER A O 1
ATOM 787 N N . PHE A 1 94 ? -7.521 5.731 15.222 1.00 91.44 94 PHE A N 1
ATOM 788 C CA . PHE A 1 94 ? -8.088 6.518 16.321 1.00 91.44 94 PHE A CA 1
ATOM 789 C C . PHE A 1 94 ? -7.602 6.049 17.693 1.00 91.44 94 PHE A C 1
ATOM 791 O O . PHE A 1 94 ? -7.541 6.849 18.628 1.00 91.44 94 PHE A O 1
ATOM 798 N N . GLU A 1 95 ? -7.197 4.782 17.789 1.00 91.19 95 GLU A N 1
ATOM 799 C CA . GLU A 1 95 ? -6.794 4.125 19.028 1.00 91.19 95 GLU A CA 1
ATOM 800 C C . GLU A 1 95 ? -5.329 3.670 18.972 1.00 91.19 95 GLU A C 1
ATOM 802 O O . GLU A 1 95 ? -4.856 3.109 17.976 1.00 91.19 95 GLU A O 1
ATOM 807 N N . LEU A 1 96 ? -4.588 3.939 20.051 1.00 92.25 96 LEU A N 1
ATOM 808 C CA . LEU A 1 96 ? -3.153 3.650 20.136 1.00 92.25 96 LEU A CA 1
ATOM 809 C C . LEU A 1 96 ? -2.874 2.145 20.255 1.00 92.25 96 LEU A C 1
ATOM 811 O O . LEU A 1 96 ? -1.856 1.657 19.761 1.00 92.25 96 LEU A O 1
ATOM 815 N N . ASP A 1 97 ? -3.776 1.404 20.897 1.00 95.31 97 ASP A N 1
ATOM 816 C CA . ASP A 1 97 ? -3.674 -0.046 21.068 1.00 95.31 97 ASP A CA 1
ATOM 817 C C . ASP A 1 97 ? -3.687 -0.774 19.713 1.00 95.31 97 ASP A C 1
ATOM 819 O O . ASP A 1 97 ? -2.875 -1.682 19.495 1.00 95.31 97 ASP A O 1
ATOM 823 N N . VAL A 1 98 ? -4.505 -0.304 18.767 1.00 95.06 98 VAL A N 1
ATOM 824 C CA . VAL A 1 98 ? -4.535 -0.781 17.381 1.00 95.06 98 VAL A CA 1
ATOM 825 C C . VAL A 1 98 ? -3.150 -0.645 16.749 1.00 95.06 98 VAL A C 1
ATOM 827 O O . VAL A 1 98 ? -2.629 -1.634 16.242 1.00 95.06 98 VAL A O 1
ATOM 830 N N . LEU A 1 99 ? -2.486 0.516 16.845 1.00 94.56 99 LEU A N 1
ATOM 831 C CA . LEU A 1 99 ? -1.130 0.684 16.289 1.00 94.56 99 LEU A CA 1
ATOM 832 C C . LEU A 1 99 ? -0.069 -0.165 17.004 1.00 94.56 99 LEU A C 1
ATOM 834 O O . LEU A 1 99 ? 0.889 -0.629 16.376 1.00 94.56 99 LEU A O 1
ATOM 838 N N . SER A 1 100 ? -0.221 -0.371 18.314 1.00 94.44 100 SER A N 1
ATOM 839 C CA . SER A 1 100 ? 0.721 -1.160 19.118 1.00 94.44 100 SER A CA 1
ATOM 840 C C . SER A 1 100 ? 0.690 -2.652 18.749 1.00 94.44 100 SER A C 1
ATOM 842 O O . SER A 1 100 ? 1.722 -3.337 18.726 1.00 94.44 100 SER A O 1
ATOM 844 N N . THR A 1 101 ? -0.492 -3.153 18.389 1.00 96.00 101 THR A N 1
ATOM 845 C CA . THR A 1 101 ? -0.734 -4.558 18.038 1.00 96.00 101 THR A CA 1
ATOM 846 C C . THR A 1 101 ? -0.706 -4.821 16.536 1.00 96.00 101 THR A C 1
ATOM 848 O O . THR A 1 101 ? -0.543 -5.970 16.128 1.00 96.00 101 THR A O 1
ATOM 851 N N . PHE A 1 102 ? -0.750 -3.773 15.711 1.00 96.44 102 PHE A N 1
ATOM 852 C CA . PHE A 1 102 ? -0.637 -3.862 14.260 1.00 96.44 102 PHE A CA 1
ATOM 853 C C . PHE A 1 102 ? 0.661 -4.558 13.821 1.00 96.44 102 PHE A C 1
ATOM 855 O O . PHE A 1 102 ? 1.750 -4.280 14.341 1.00 96.44 102 PHE A O 1
ATOM 862 N N . ARG A 1 103 ? 0.556 -5.477 12.859 1.00 95.62 103 ARG A N 1
ATOM 863 C CA . ARG A 1 103 ? 1.687 -6.198 12.256 1.00 95.62 103 ARG A CA 1
ATOM 864 C C . ARG A 1 103 ? 1.540 -6.167 10.744 1.00 95.62 103 ARG A C 1
ATOM 866 O O . ARG A 1 103 ? 0.460 -6.464 10.239 1.00 95.62 103 ARG A O 1
ATOM 873 N N . LEU A 1 104 ? 2.624 -5.841 10.041 1.00 96.19 104 LEU A N 1
ATOM 874 C CA . LEU A 1 104 ? 2.610 -5.685 8.586 1.00 96.19 104 LEU A CA 1
ATOM 875 C C . LEU A 1 104 ? 2.277 -7.001 7.887 1.00 96.19 104 LEU A C 1
ATOM 877 O O . LEU A 1 104 ? 1.526 -6.994 6.921 1.00 96.19 104 LEU A O 1
ATOM 881 N N . ARG A 1 105 ? 2.738 -8.134 8.431 1.00 96.06 105 ARG A N 1
ATOM 882 C CA . ARG A 1 105 ? 2.417 -9.474 7.906 1.00 96.06 105 ARG A CA 1
ATOM 883 C C . ARG A 1 105 ? 0.923 -9.822 7.874 1.00 96.06 105 ARG A C 1
ATOM 885 O O . ARG A 1 105 ? 0.557 -10.818 7.265 1.00 96.06 105 ARG A O 1
ATOM 892 N N . ASN A 1 106 ? 0.076 -9.063 8.573 1.00 95.50 106 ASN A N 1
ATOM 893 C CA . ASN A 1 106 ? -1.368 -9.293 8.579 1.00 95.50 106 ASN A CA 1
ATOM 894 C C . ASN A 1 106 ? -2.087 -8.577 7.426 1.00 95.50 106 ASN A C 1
ATOM 896 O O . ASN A 1 106 ? -3.261 -8.874 7.201 1.00 95.50 106 ASN A O 1
ATOM 900 N N . LEU A 1 107 ? -1.407 -7.651 6.739 1.00 96.69 107 LEU A N 1
ATOM 901 C CA . LEU A 1 107 ? -1.920 -6.985 5.547 1.00 96.69 107 LEU A CA 1
ATOM 902 C C . LEU A 1 107 ? -2.023 -7.972 4.389 1.00 96.69 107 LEU A C 1
ATOM 904 O O . LEU A 1 107 ? -1.183 -8.862 4.232 1.00 96.69 107 LEU A O 1
ATOM 908 N N . ARG A 1 108 ? -3.043 -7.792 3.556 1.00 95.88 108 ARG A N 1
ATOM 909 C CA . ARG A 1 108 ? -3.316 -8.635 2.392 1.00 95.88 108 ARG A CA 1
ATOM 910 C C . ARG A 1 108 ? -3.627 -7.766 1.186 1.00 95.88 108 ARG A C 1
ATOM 912 O O . ARG A 1 108 ? -4.110 -6.647 1.321 1.00 95.88 108 ARG A O 1
ATOM 919 N N . VAL A 1 109 ? -3.430 -8.318 -0.009 1.00 95.88 109 VAL A N 1
ATOM 920 C CA . VAL A 1 109 ? -3.793 -7.644 -1.268 1.00 95.88 109 VAL A CA 1
ATOM 921 C C . VAL A 1 109 ? -5.278 -7.274 -1.288 1.00 95.88 109 VAL A C 1
ATOM 923 O O . VAL A 1 109 ? -5.628 -6.178 -1.710 1.00 95.88 109 VAL A O 1
ATOM 926 N N . LYS A 1 110 ? -6.141 -8.138 -0.741 1.00 94.56 110 LYS A N 1
ATOM 927 C CA . LYS A 1 110 ? -7.579 -7.872 -0.625 1.00 94.56 110 LYS A CA 1
ATOM 928 C C . LYS A 1 110 ? -7.945 -6.721 0.314 1.00 94.56 110 LYS A C 1
ATOM 930 O O . LYS A 1 110 ? -9.091 -6.313 0.305 1.00 94.56 110 LYS A O 1
ATOM 935 N N . ASP A 1 111 ? -7.010 -6.215 1.119 1.00 96.12 111 ASP A N 1
ATOM 936 C CA . ASP A 1 111 ? -7.254 -5.062 1.989 1.00 96.12 111 ASP A CA 1
ATOM 937 C C . ASP A 1 111 ? -7.026 -3.734 1.231 1.00 96.12 111 ASP A C 1
ATOM 939 O O . ASP A 1 111 ? -7.297 -2.661 1.770 1.00 96.12 111 ASP A O 1
ATOM 943 N N . ILE A 1 112 ? -6.513 -3.776 -0.012 1.00 96.94 112 ILE A N 1
ATOM 944 C CA . ILE A 1 112 ? -6.255 -2.596 -0.849 1.00 96.94 112 ILE A CA 1
ATOM 945 C C . ILE A 1 112 ? -7.578 -2.009 -1.348 1.00 96.94 112 ILE A C 1
ATOM 947 O O . ILE A 1 112 ? -8.224 -2.555 -2.238 1.00 96.94 112 ILE A O 1
ATOM 951 N N . LEU A 1 113 ? -7.922 -0.827 -0.836 1.00 96.19 113 LEU A N 1
ATOM 952 C CA . LEU A 1 113 ? -9.026 -0.015 -1.343 1.00 96.19 113 LEU A CA 1
ATOM 953 C C . LEU A 1 113 ? -8.675 0.608 -2.695 1.00 96.19 113 LEU A C 1
ATOM 955 O O . LEU A 1 113 ? -9.499 0.643 -3.603 1.00 96.19 113 LEU A O 1
ATOM 959 N N . LYS A 1 114 ? -7.471 1.178 -2.801 1.00 97.06 114 LYS A N 1
ATOM 960 C CA . LYS A 1 114 ? -7.075 2.007 -3.941 1.00 97.06 114 LYS A CA 1
ATOM 961 C C . LYS A 1 114 ? -5.597 1.851 -4.236 1.00 97.06 114 LYS A C 1
ATOM 963 O O . LYS A 1 114 ? -4.785 1.894 -3.315 1.00 97.06 114 LYS A O 1
ATOM 968 N N . ALA A 1 115 ? -5.243 1.757 -5.511 1.00 98.00 115 ALA A N 1
ATOM 969 C CA . ALA A 1 115 ? -3.858 1.790 -5.960 1.00 98.00 115 ALA A CA 1
ATOM 970 C C . ALA A 1 115 ? -3.720 2.681 -7.197 1.00 98.00 115 ALA A C 1
ATOM 972 O O . ALA A 1 115 ? -4.592 2.685 -8.061 1.00 98.00 115 ALA A O 1
ATOM 973 N N . ARG A 1 116 ? -2.635 3.453 -7.280 1.00 96.81 116 ARG A N 1
ATOM 974 C CA . ARG A 1 116 ? -2.322 4.284 -8.448 1.00 96.81 116 ARG A CA 1
ATOM 975 C C . ARG A 1 116 ? -0.825 4.359 -8.684 1.00 96.81 116 ARG A C 1
ATOM 977 O O . ARG A 1 116 ? -0.073 4.478 -7.721 1.00 96.81 116 ARG A O 1
ATOM 984 N N . ALA A 1 117 ? -0.404 4.349 -9.942 1.00 97.31 117 ALA A N 1
ATOM 985 C CA . ALA A 1 117 ? 0.985 4.603 -10.309 1.00 97.31 117 ALA A CA 1
ATOM 986 C C . ALA A 1 117 ? 1.072 5.711 -11.355 1.00 97.31 117 ALA A C 1
ATOM 988 O O . ALA A 1 117 ? 0.245 5.780 -12.266 1.00 97.31 117 ALA A O 1
ATOM 989 N N . TYR A 1 118 ? 2.076 6.572 -11.229 1.00 95.06 118 TYR A N 1
ATOM 990 C CA . TYR A 1 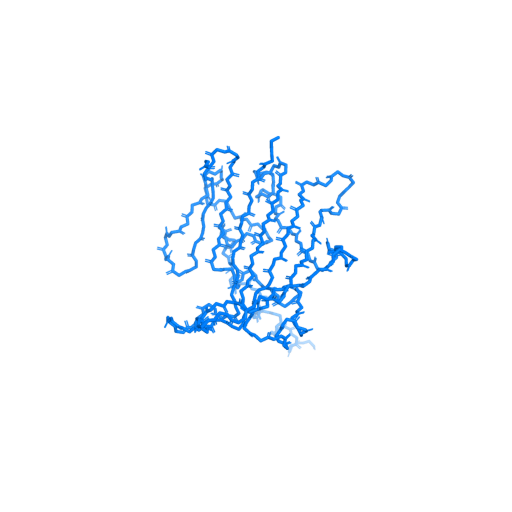118 ? 2.246 7.736 -12.090 1.00 95.06 118 TYR A CA 1
ATOM 991 C C . TYR A 1 118 ? 3.713 8.146 -12.229 1.00 95.06 118 TYR A C 1
ATOM 993 O O . TYR A 1 118 ? 4.584 7.782 -11.432 1.00 95.06 118 TYR A O 1
ATOM 1001 N N . ARG A 1 119 ? 3.987 8.908 -13.287 1.00 89.88 119 ARG A N 1
ATOM 1002 C CA . ARG A 1 119 ? 5.272 9.591 -13.493 1.00 89.88 119 ARG A CA 1
ATOM 1003 C C . ARG A 1 119 ? 5.262 10.959 -12.810 1.00 89.88 119 ARG A C 1
ATOM 1005 O O . ARG A 1 119 ? 4.186 11.533 -12.652 1.00 89.88 119 ARG A O 1
ATOM 1012 N N . PRO A 1 120 ? 6.437 11.538 -12.497 1.00 75.75 120 PRO A N 1
ATOM 1013 C CA . PRO A 1 120 ? 6.528 12.965 -12.199 1.00 75.75 120 PRO A CA 1
ATOM 1014 C C . PRO A 1 120 ? 5.817 13.772 -13.296 1.00 75.75 120 PRO A C 1
ATOM 1016 O O . PRO A 1 120 ? 5.986 13.442 -14.468 1.00 75.75 120 PRO A O 1
ATOM 1019 N N . GLN A 1 121 ? 5.061 14.810 -12.916 1.00 78.94 121 GLN A N 1
ATOM 1020 C CA . GLN A 1 121 ? 4.087 15.547 -13.758 1.00 78.94 121 GLN A CA 1
ATOM 1021 C C . GLN A 1 121 ? 2.701 14.880 -13.884 1.00 78.94 121 GLN A C 1
ATOM 1023 O O . GLN A 1 121 ? 1.947 15.196 -14.799 1.00 78.94 121 GLN A O 1
ATOM 1028 N N . ASP A 1 122 ? 2.357 13.990 -12.948 1.00 69.06 122 ASP A N 1
ATOM 1029 C CA . ASP A 1 122 ? 1.004 13.451 -12.722 1.00 69.06 122 ASP A CA 1
ATOM 1030 C C . ASP A 1 122 ? 0.379 12.707 -13.911 1.00 69.06 122 ASP A C 1
ATOM 1032 O O . ASP A 1 122 ? -0.839 12.592 -14.041 1.00 69.06 122 ASP A O 1
ATOM 1036 N N . HIS A 1 123 ? 1.212 12.129 -14.774 1.00 88.00 123 HIS A N 1
ATOM 1037 C CA . HIS A 1 123 ? 0.734 11.199 -15.790 1.00 88.00 123 HIS A CA 1
ATOM 1038 C C . HIS A 1 123 ? 0.463 9.832 -15.150 1.00 88.00 123 HIS A C 1
ATOM 1040 O O . HIS A 1 123 ? 1.371 8.994 -15.077 1.00 88.00 123 HIS A O 1
ATOM 1046 N N . GLU A 1 124 ? -0.769 9.625 -14.671 1.00 93.12 124 GLU A N 1
ATOM 1047 C CA . GLU A 1 124 ? -1.253 8.330 -14.177 1.00 93.12 124 GLU A CA 1
ATOM 1048 C C . GLU A 1 124 ? -1.199 7.270 -15.287 1.00 93.12 124 GLU A C 1
ATOM 1050 O O . GLU A 1 124 ? -1.639 7.488 -16.415 1.00 93.12 124 GLU A O 1
ATOM 1055 N N . VAL A 1 125 ? -0.600 6.124 -14.967 1.00 95.81 125 VAL A N 1
ATOM 1056 C CA . VAL A 1 125 ? -0.458 4.963 -15.865 1.00 95.81 125 VAL A CA 1
ATOM 1057 C C . VAL A 1 125 ? -1.179 3.730 -15.335 1.00 95.81 125 VAL A C 1
ATOM 1059 O O . VAL A 1 125 ? -1.337 2.749 -16.054 1.00 95.81 125 VAL A O 1
ATOM 1062 N N . TYR A 1 126 ? -1.587 3.766 -14.070 1.00 97.56 126 TYR A N 1
ATOM 1063 C CA . TYR A 1 126 ? -2.293 2.684 -13.415 1.00 97.56 126 TYR A CA 1
ATOM 1064 C C . TYR A 1 126 ? -3.244 3.245 -12.374 1.00 97.56 126 TYR A C 1
ATOM 1066 O O . TYR A 1 126 ? -2.858 4.133 -11.609 1.00 97.56 126 TYR A O 1
ATOM 1074 N N . TYR A 1 127 ? -4.443 2.683 -12.317 1.00 97.12 127 TYR A N 1
ATOM 1075 C CA . TYR A 1 127 ? -5.453 2.994 -11.321 1.00 97.12 127 TYR A CA 1
ATOM 1076 C C . TYR A 1 127 ? -6.251 1.738 -10.984 1.00 97.12 127 TYR A C 1
ATOM 1078 O O . TYR A 1 127 ? -6.527 0.914 -11.852 1.00 97.12 127 TYR A O 1
ATOM 1086 N N . TYR A 1 128 ? -6.652 1.618 -9.728 1.00 97.38 128 TYR A N 1
ATOM 1087 C CA . TYR A 1 128 ? -7.569 0.602 -9.238 1.00 97.38 128 TYR A CA 1
ATOM 1088 C C . TYR A 1 128 ? -8.349 1.155 -8.046 1.00 97.38 128 TYR A C 1
ATOM 1090 O O . TYR A 1 128 ? -7.755 1.796 -7.168 1.00 97.38 128 TYR A O 1
ATOM 1098 N N . HIS A 1 129 ? -9.647 0.858 -7.984 1.00 96.62 129 HIS A N 1
ATOM 1099 C CA . HIS A 1 129 ? -10.497 1.133 -6.831 1.00 96.62 129 HIS A CA 1
ATOM 1100 C C . HIS A 1 129 ? -11.439 -0.044 -6.534 1.00 96.62 129 HIS A C 1
ATOM 1102 O O . HIS A 1 129 ? -12.264 -0.410 -7.366 1.00 96.62 129 HIS A O 1
ATOM 1108 N N . ALA A 1 130 ? -11.353 -0.614 -5.331 1.00 94.19 130 ALA A N 1
ATOM 1109 C CA . ALA A 1 130 ? -12.053 -1.848 -4.966 1.00 94.19 130 ALA A CA 1
ATOM 1110 C C . ALA A 1 130 ? -13.585 -1.716 -4.971 1.00 94.19 130 ALA A C 1
ATOM 1112 O O . ALA A 1 130 ? -14.283 -2.645 -5.361 1.00 94.19 130 ALA A O 1
ATOM 1113 N N . HIS A 1 131 ? -14.123 -0.564 -4.558 1.00 91.69 131 HIS A N 1
ATOM 1114 C CA . HIS A 1 131 ? -15.579 -0.357 -4.449 1.00 91.69 131 HIS A CA 1
ATOM 1115 C C . HIS A 1 131 ? -16.218 0.221 -5.712 1.00 91.69 131 HIS A C 1
ATOM 1117 O O . HIS A 1 131 ? -17.406 0.532 -5.718 1.00 91.69 131 HIS A O 1
ATOM 1123 N N . GLU A 1 132 ? -15.441 0.407 -6.776 1.00 90.81 132 GLU A N 1
ATOM 1124 C CA . GLU A 1 132 ? -15.938 0.989 -8.016 1.00 90.81 132 GLU A CA 1
ATOM 1125 C C . GLU A 1 132 ? -15.683 0.011 -9.170 1.00 90.81 132 GLU A C 1
ATOM 1127 O O . GLU A 1 132 ? -14.633 0.065 -9.817 1.00 90.81 132 GLU A O 1
ATOM 1132 N N . PRO A 1 133 ? -16.623 -0.922 -9.426 1.00 84.75 133 PRO A N 1
ATOM 1133 C CA . PRO A 1 133 ? -16.486 -1.888 -10.507 1.00 84.75 133 PRO A CA 1
ATOM 1134 C C . PRO A 1 133 ? -16.222 -1.190 -11.845 1.00 84.75 133 PRO A C 1
ATOM 1136 O O . PRO A 1 133 ? -16.946 -0.277 -12.234 1.00 84.75 133 PRO A O 1
ATOM 1139 N N . GLY A 1 134 ? -15.179 -1.623 -12.552 1.00 88.12 134 GLY A N 1
ATOM 1140 C CA . GLY A 1 134 ? -14.764 -1.027 -13.824 1.00 88.12 134 GLY A CA 1
ATOM 1141 C C . GLY A 1 134 ? -13.913 0.242 -13.698 1.00 88.12 134 GLY A C 1
ATOM 1142 O O . GLY A 1 134 ? -13.411 0.720 -14.711 1.00 88.12 134 GLY A O 1
ATOM 1143 N N . HIS A 1 135 ? -13.683 0.775 -12.492 1.00 91.12 135 HIS A N 1
ATOM 1144 C CA . HIS A 1 135 ? -12.705 1.844 -12.267 1.00 91.12 135 HIS A CA 1
ATOM 1145 C C . HIS A 1 135 ? -11.327 1.266 -11.949 1.00 91.12 135 HIS A C 1
ATOM 1147 O O . HIS A 1 135 ? -10.775 1.387 -10.851 1.00 91.12 135 HIS A O 1
ATOM 1153 N N . PHE A 1 136 ? -10.759 0.645 -12.971 1.00 94.81 136 PHE A N 1
ATOM 1154 C CA . PHE A 1 136 ? -9.378 0.206 -13.012 1.00 94.81 136 PHE A CA 1
ATOM 1155 C C . PHE A 1 136 ? -8.823 0.430 -14.419 1.00 94.81 136 PHE A C 1
ATOM 1157 O O . PHE A 1 136 ? -9.556 0.399 -15.405 1.00 94.81 136 PHE A O 1
ATOM 1164 N N . ILE A 1 137 ? -7.527 0.698 -14.518 1.00 95.94 137 ILE A N 1
ATOM 1165 C CA . ILE A 1 137 ? -6.820 0.809 -15.792 1.00 95.94 137 ILE A CA 1
ATOM 1166 C C . ILE A 1 137 ? -5.346 0.492 -15.573 1.00 95.94 137 ILE A C 1
ATOM 1168 O O . ILE A 1 137 ? -4.752 0.900 -14.577 1.00 95.94 137 ILE A O 1
ATOM 1172 N N . ASN A 1 138 ? -4.748 -0.210 -16.527 1.00 97.06 138 ASN A N 1
ATOM 1173 C CA . ASN A 1 138 ? -3.310 -0.396 -16.636 1.00 97.06 138 ASN A CA 1
ATOM 1174 C C . ASN A 1 138 ? -2.902 0.013 -18.052 1.00 97.06 138 ASN A C 1
ATOM 1176 O O . ASN A 1 138 ? -3.023 -0.759 -18.991 1.00 97.06 138 ASN A O 1
ATOM 1180 N N . ALA A 1 139 ? -2.420 1.242 -18.209 1.00 96.12 139 ALA A N 1
ATOM 1181 C CA . ALA A 1 139 ? -2.100 1.815 -19.513 1.00 96.12 139 ALA A CA 1
ATOM 1182 C C . ALA A 1 139 ? -0.749 1.339 -20.087 1.00 96.12 139 ALA A C 1
ATOM 1184 O O . ALA A 1 139 ? -0.330 1.831 -21.134 1.00 96.12 139 ALA A O 1
ATOM 1185 N N . ILE A 1 140 ? -0.023 0.461 -19.380 1.00 96.00 140 ILE A N 1
ATOM 1186 C CA . ILE A 1 140 ? 1.284 -0.054 -19.818 1.00 96.00 140 ILE A CA 1
ATOM 1187 C C . ILE A 1 140 ? 1.147 -1.457 -20.411 1.00 96.00 140 ILE A C 1
ATOM 1189 O O . ILE A 1 140 ? 1.732 -1.722 -21.459 1.00 96.00 140 ILE A O 1
ATOM 1193 N N . TYR A 1 141 ? 0.417 -2.347 -19.735 1.00 96.62 141 TYR A N 1
ATOM 1194 C CA . TYR A 1 141 ? 0.294 -3.754 -20.135 1.00 96.62 141 TYR A CA 1
ATOM 1195 C C . TYR A 1 141 ? -1.151 -4.230 -20.313 1.00 96.62 141 TYR A C 1
ATOM 1197 O O . TYR A 1 141 ? -1.369 -5.435 -20.433 1.00 96.62 141 TYR A O 1
ATOM 1205 N N . ASP A 1 142 ? -2.119 -3.311 -20.315 1.00 94.50 142 ASP A N 1
ATOM 1206 C CA . ASP A 1 142 ? -3.545 -3.611 -20.450 1.00 94.50 142 ASP A CA 1
ATOM 1207 C C . ASP A 1 142 ? -3.974 -4.704 -19.450 1.00 94.50 142 ASP A C 1
ATOM 1209 O O . ASP A 1 142 ? -3.815 -4.539 -18.237 1.00 94.50 142 ASP A O 1
ATOM 1213 N N . ASP A 1 143 ? -4.454 -5.842 -19.946 1.00 93.88 143 ASP A N 1
ATOM 1214 C CA . ASP A 1 143 ? -5.004 -6.933 -19.140 1.00 93.88 143 ASP A CA 1
ATOM 1215 C C . ASP A 1 143 ? -3.950 -7.938 -18.643 1.00 93.88 143 ASP A C 1
ATOM 1217 O O . ASP A 1 143 ? -4.303 -8.964 -18.061 1.00 93.88 143 ASP A O 1
ATOM 1221 N N . MET A 1 144 ? -2.651 -7.681 -18.855 1.00 96.19 144 MET A N 1
ATOM 1222 C CA . MET A 1 144 ? -1.594 -8.577 -18.375 1.00 96.19 144 MET A CA 1
ATOM 1223 C C . MET A 1 144 ? -1.682 -8.750 -16.845 1.00 96.19 144 MET A C 1
ATOM 1225 O O . MET A 1 144 ? -1.557 -7.757 -16.116 1.00 96.19 144 MET A O 1
ATOM 1229 N N . PRO A 1 145 ? -1.815 -9.990 -16.336 1.00 96.81 145 PRO A N 1
ATOM 1230 C CA . PRO A 1 145 ? -1.854 -10.242 -14.903 1.00 96.81 145 PRO A CA 1
ATOM 1231 C C . PRO A 1 145 ? -0.592 -9.777 -14.174 1.00 96.81 145 PRO A C 1
ATOM 1233 O O . PRO A 1 145 ? 0.534 -10.059 -14.591 1.00 96.81 145 PRO A O 1
ATOM 1236 N N . LEU A 1 146 ? -0.783 -9.084 -13.050 1.00 97.38 146 LEU A N 1
ATOM 1237 C CA . LEU A 1 146 ? 0.288 -8.532 -12.228 1.00 97.38 146 LEU A CA 1
ATOM 1238 C C . LEU A 1 146 ? 0.438 -9.301 -10.912 1.00 97.38 146 LEU A C 1
ATOM 1240 O O . LEU A 1 146 ? -0.522 -9.571 -10.179 1.00 97.38 146 LEU A O 1
ATOM 1244 N N . LYS A 1 147 ? 1.687 -9.610 -10.561 1.00 96.88 147 LYS A N 1
ATOM 1245 C CA . LYS A 1 147 ? 2.012 -10.450 -9.402 1.00 96.88 147 LYS A CA 1
ATOM 1246 C C . LYS A 1 147 ? 2.353 -9.644 -8.148 1.00 96.88 147 LYS A C 1
ATOM 1248 O O . LYS A 1 147 ? 2.707 -8.470 -8.210 1.00 96.88 147 LYS A O 1
ATOM 1253 N N . GLY A 1 148 ? 2.262 -10.287 -6.987 1.00 96.50 148 GLY A N 1
ATOM 1254 C CA . GLY A 1 148 ? 2.525 -9.636 -5.704 1.00 96.50 148 GLY A CA 1
ATOM 1255 C C . GLY A 1 148 ? 1.417 -8.655 -5.312 1.00 96.50 148 GLY A C 1
ATOM 1256 O O . GLY A 1 148 ? 0.233 -8.959 -5.472 1.00 96.50 148 GLY A O 1
ATOM 1257 N N . TRP A 1 149 ? 1.803 -7.486 -4.804 1.00 97.62 149 TRP A N 1
ATOM 1258 C CA . TRP A 1 149 ? 0.921 -6.496 -4.177 1.00 97.62 149 TRP A CA 1
ATOM 1259 C C . TRP A 1 149 ? 0.068 -5.661 -5.139 1.00 97.62 149 TRP A C 1
ATOM 1261 O O . TRP A 1 149 ? -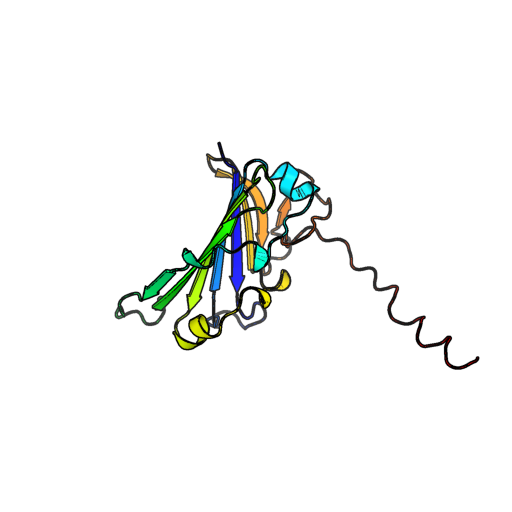0.759 -4.878 -4.682 1.00 97.62 149 TRP A O 1
ATOM 1271 N N . TRP A 1 150 ? 0.217 -5.817 -6.456 1.00 97.50 150 TRP A N 1
ATOM 1272 C CA . TRP A 1 150 ? -0.719 -5.223 -7.415 1.00 97.50 150 TRP A CA 1
ATOM 1273 C C . TRP A 1 150 ? -2.121 -5.811 -7.202 1.00 97.50 150 TRP A C 1
ATOM 1275 O O . TRP A 1 150 ? -2.223 -7.029 -7.212 1.00 97.50 150 TRP A O 1
ATOM 1285 N N . PRO A 1 151 ? -3.192 -5.026 -7.003 1.00 95.75 151 PRO A N 1
ATOM 1286 C CA . PRO A 1 151 ? -4.530 -5.581 -6.761 1.00 95.75 151 PRO A CA 1
ATOM 1287 C C . PRO A 1 151 ? -5.233 -6.092 -8.030 1.00 95.75 151 PRO A C 1
ATOM 1289 O O . PRO A 1 151 ? -6.089 -6.962 -7.939 1.00 95.75 151 PRO A O 1
ATOM 1292 N N . TRP A 1 152 ? -4.865 -5.573 -9.203 1.00 96.38 152 TRP A N 1
ATOM 1293 C CA . TRP A 1 152 ? -5.472 -5.876 -10.507 1.00 96.38 152 TRP A CA 1
ATOM 1294 C C . TRP A 1 152 ? -4.483 -5.540 -11.649 1.00 96.38 152 TRP A C 1
ATOM 1296 O O . TRP A 1 152 ? -3.646 -4.662 -11.437 1.00 96.38 152 TRP A O 1
ATOM 1306 N N . PRO A 1 153 ? -4.552 -6.137 -12.851 1.00 95.75 153 PRO A N 1
ATOM 1307 C CA . PRO A 1 153 ? -5.235 -7.388 -13.166 1.00 95.75 153 PRO A CA 1
ATOM 1308 C C . PRO A 1 153 ? -4.605 -8.565 -12.414 1.00 95.75 153 PRO A C 1
ATOM 1310 O O . PRO A 1 153 ? -3.413 -8.546 -12.102 1.00 95.75 153 PRO A O 1
ATOM 1313 N N . LYS A 1 154 ? -5.401 -9.589 -12.106 1.00 93.56 154 LYS A N 1
ATOM 1314 C CA . LYS A 1 154 ? -4.947 -10.839 -11.480 1.00 93.56 154 LYS A CA 1
ATOM 1315 C C . LYS A 1 154 ? -5.180 -12.011 -12.416 1.00 93.56 154 LYS A C 1
ATOM 1317 O O . LYS A 1 154 ? -6.052 -11.939 -13.274 1.00 93.56 154 LYS A O 1
ATOM 1322 N N . GLU A 1 155 ? -4.372 -13.058 -12.260 1.00 90.88 155 GLU A N 1
ATOM 1323 C CA . GLU A 1 155 ? -4.663 -14.341 -12.900 1.00 90.88 155 GLU A CA 1
ATOM 1324 C C . GLU A 1 155 ? -6.007 -14.819 -12.344 1.00 90.88 155 GLU A C 1
ATOM 1326 O O . GLU A 1 155 ? -6.252 -14.696 -11.141 1.00 90.88 155 GLU A O 1
ATOM 1331 N N . GLU A 1 156 ? -6.894 -15.294 -13.217 1.00 80.44 156 GLU A N 1
ATOM 1332 C CA . GLU A 1 156 ? -8.101 -15.975 -12.763 1.00 80.44 156 GLU A CA 1
ATOM 1333 C C . GLU A 1 156 ? -7.645 -17.209 -11.984 1.00 80.44 156 GLU A C 1
ATOM 1335 O O . GLU A 1 156 ? -6.919 -18.054 -12.516 1.00 80.44 156 GLU A O 1
ATOM 1340 N N . GLU A 1 157 ? -8.007 -17.277 -10.703 1.00 69.06 157 GLU A N 1
ATOM 1341 C CA . GLU A 1 157 ? -7.819 -18.489 -9.918 1.00 69.06 157 GLU A CA 1
ATOM 1342 C C . GLU A 1 157 ? -8.690 -19.560 -10.581 1.00 69.06 157 GLU A C 1
ATOM 1344 O O . GLU A 1 157 ? -9.912 -19.554 -10.464 1.00 69.06 157 GLU A O 1
ATOM 1349 N N . THR A 1 158 ? -8.068 -20.433 -11.371 1.00 46.34 158 THR A N 1
ATOM 1350 C CA . THR A 1 158 ? -8.745 -21.623 -11.878 1.00 46.34 158 THR A CA 1
ATOM 1351 C C . THR A 1 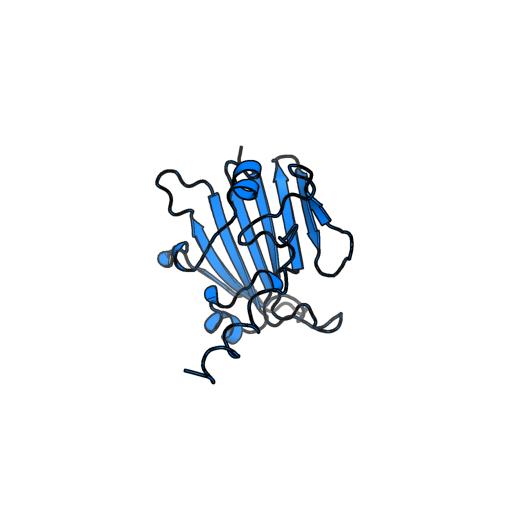158 ? -9.006 -22.504 -10.662 1.00 46.34 158 THR A C 1
ATOM 1353 O O . THR A 1 158 ? -8.071 -22.944 -10.001 1.00 46.34 158 THR A O 1
ATOM 1356 N N . GLU A 1 159 ? -10.277 -22.715 -10.316 1.00 45.56 159 GLU A N 1
ATOM 1357 C CA . GLU A 1 159 ? -10.726 -23.548 -9.185 1.00 45.56 159 GLU A CA 1
ATOM 1358 C C . GLU A 1 159 ? -10.400 -25.054 -9.352 1.00 45.56 159 GLU A C 1
ATOM 1360 O O . GLU A 1 159 ? -10.992 -25.903 -8.693 1.00 45.56 159 GLU A O 1
ATOM 1365 N N . ASP A 1 160 ? -9.431 -25.415 -10.189 1.00 46.75 160 ASP A N 1
ATOM 1366 C CA . ASP A 1 160 ? -9.044 -26.792 -10.473 1.00 46.75 160 ASP A CA 1
ATOM 1367 C C . ASP A 1 160 ? -7.692 -27.089 -9.814 1.00 46.75 160 ASP A C 1
ATOM 1369 O O . ASP A 1 160 ? -6.665 -26.914 -10.455 1.00 46.75 160 ASP A O 1
ATOM 1373 N N . GLU A 1 161 ? -7.694 -27.491 -8.531 1.00 44.00 161 GLU A N 1
ATOM 1374 C CA . GLU A 1 161 ? -6.683 -28.389 -7.905 1.00 44.00 161 GLU A CA 1
ATOM 1375 C C . GLU A 1 161 ? -6.857 -28.569 -6.369 1.00 44.00 161 GLU A C 1
ATOM 1377 O O . GLU A 1 161 ? -5.882 -28.741 -5.639 1.00 44.00 161 GLU A O 1
ATOM 1382 N N . THR A 1 162 ? -8.083 -28.570 -5.815 1.00 44.69 162 THR A N 1
ATOM 1383 C CA . THR A 1 162 ? -8.275 -28.939 -4.384 1.00 44.69 162 THR A CA 1
ATOM 1384 C C . THR A 1 162 ? -9.278 -30.054 -4.075 1.00 44.69 162 THR A C 1
ATOM 1386 O O . THR A 1 162 ? -9.438 -30.379 -2.899 1.00 44.69 162 THR A O 1
ATOM 1389 N N . GLU A 1 163 ? -9.853 -30.752 -5.064 1.00 41.72 163 GLU A N 1
ATOM 1390 C CA . GLU A 1 163 ? -10.745 -31.900 -4.779 1.00 41.72 163 GLU A CA 1
AT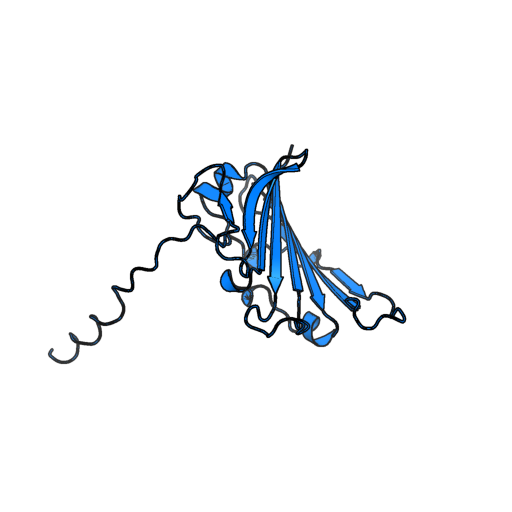OM 1391 C C . GLU A 1 163 ? -10.244 -33.295 -5.212 1.00 41.72 163 GLU A C 1
ATOM 1393 O O . GLU A 1 163 ? -10.753 -34.287 -4.688 1.00 41.72 163 GLU A O 1
ATOM 1398 N N . ASP A 1 164 ? -9.183 -33.437 -6.018 1.00 42.34 164 ASP A N 1
ATOM 1399 C CA . ASP A 1 164 ? -8.800 -34.765 -6.551 1.00 42.34 164 ASP A CA 1
ATOM 1400 C C . ASP A 1 164 ? -7.711 -35.549 -5.777 1.00 42.34 164 ASP A C 1
ATOM 1402 O O . ASP A 1 164 ? -7.543 -36.750 -6.003 1.00 42.34 164 ASP A O 1
ATOM 1406 N N . GLU A 1 165 ? -7.018 -34.971 -4.785 1.00 42.81 165 GLU A N 1
ATOM 1407 C CA . GLU A 1 165 ? -6.054 -35.741 -3.961 1.00 42.81 165 GLU A CA 1
ATOM 1408 C C . GLU A 1 165 ? -6.666 -36.428 -2.722 1.00 42.81 165 GLU A C 1
ATOM 1410 O O . GLU A 1 165 ? -6.027 -37.296 -2.115 1.00 42.81 165 GLU A O 1
ATOM 1415 N N . ALA A 1 166 ? -7.917 -36.125 -2.358 1.00 41.91 166 ALA A N 1
ATOM 1416 C CA . ALA A 1 166 ? -8.599 -36.795 -1.243 1.00 41.91 166 ALA A CA 1
ATOM 1417 C C . ALA A 1 166 ? -9.270 -38.124 -1.649 1.00 41.91 166 ALA A C 1
ATOM 1419 O O . ALA A 1 166 ? -9.470 -38.995 -0.800 1.00 41.91 166 ALA A O 1
ATOM 1420 N N . ALA A 1 167 ? -9.571 -38.325 -2.937 1.00 45.50 167 ALA A N 1
ATOM 1421 C CA . ALA A 1 167 ? -10.266 -39.523 -3.415 1.00 45.50 167 ALA A CA 1
ATOM 1422 C C . ALA A 1 167 ? -9.337 -40.731 -3.656 1.00 45.50 167 ALA A C 1
ATOM 1424 O O . ALA A 1 167 ? -9.789 -41.873 -3.577 1.00 45.50 167 ALA A O 1
ATOM 1425 N N . ASN A 1 168 ? -8.031 -40.519 -3.874 1.00 46.09 168 ASN A N 1
ATOM 1426 C CA . ASN A 1 168 ? -7.110 -41.594 -4.278 1.00 46.09 168 ASN A CA 1
ATOM 1427 C C . ASN A 1 168 ? -6.260 -42.205 -3.144 1.00 46.09 168 ASN A C 1
ATOM 1429 O O . ASN A 1 168 ? -5.416 -43.063 -3.393 1.00 46.09 168 ASN A O 1
ATOM 1433 N N . LYS A 1 169 ? -6.495 -41.818 -1.880 1.00 45.59 169 LYS A N 1
ATOM 1434 C CA . LYS A 1 169 ? -5.890 -42.467 -0.692 1.00 45.59 169 LYS A CA 1
ATOM 1435 C C . LYS A 1 169 ? -6.838 -43.395 0.075 1.00 45.59 169 LYS A C 1
ATOM 1437 O O . LYS A 1 169 ? -6.444 -43.950 1.094 1.00 45.59 169 LYS A O 1
ATOM 1442 N N . ALA A 1 170 ? -8.061 -43.604 -0.416 1.00 51.03 170 ALA A N 1
ATOM 1443 C CA . ALA A 1 170 ? -9.033 -44.513 0.197 1.00 51.03 170 ALA A CA 1
ATOM 1444 C C . ALA A 1 170 ? -9.090 -45.915 -0.455 1.00 51.03 170 ALA A C 1
ATOM 1446 O O . ALA A 1 170 ? -9.944 -46.717 -0.081 1.00 51.03 170 ALA A O 1
ATOM 1447 N N . GLN A 1 171 ? -8.207 -46.229 -1.416 1.00 46.41 171 GLN A N 1
ATOM 1448 C CA . GLN A 1 171 ? -8.201 -47.517 -2.135 1.00 46.41 171 GLN A CA 1
ATOM 1449 C C . GLN A 1 171 ? -6.819 -48.185 -2.305 1.00 46.41 171 GLN A C 1
ATOM 1451 O O . GLN A 1 171 ? -6.678 -49.056 -3.162 1.00 46.41 171 GLN A O 1
ATOM 1456 N N . ALA A 1 172 ? -5.820 -47.851 -1.481 1.00 39.59 172 ALA A N 1
ATOM 1457 C CA . ALA A 1 172 ? -4.532 -48.561 -1.464 1.00 39.59 172 ALA A CA 1
ATOM 1458 C C . ALA A 1 172 ? -4.226 -49.165 -0.089 1.00 39.59 172 ALA A C 1
ATOM 1460 O O . ALA A 1 172 ? -4.346 -48.423 0.913 1.00 39.59 172 ALA A O 1
#

Radius of gyration: 18.92 Å; chains: 1; bounding box: 43×68×42 Å

Sequence (172 aa):
MAWVLHMKLLSDLDAPEGTVPKWEVYLEVSAHDVPKLMREGFYWSEANVDHERGEFTIYPREDNTNLVRFSRTYYLEDLHEDPQWMAQLKVYSFELDVLSTFRLRNLRVKDILKARAYRPQDHEVYYYHAHEPGHFINAIYDDMPLKGWWPWPKEEETEDETEDEAANKAQA